Protein AF-A0A958Q899-F1 (afdb_monomer_lite)

Secondary structure (DSSP, 8-state):
--------SS-GGGHHHHHHHHHHHHHH-GGGHHHHHHHHHHHHHHHHHHHHHHS---PPP--S-EEEEEE-SS---HHHHHHHHHHHHHHHHTT-EEEEEE---S--STTEEEEEEEETTEEEEEEEESS-TT-------

Radius of gyration: 19.16 Å; chains: 1; bounding box: 54×34×45 Å

Sequence (141 aa):
MDSAEVICDPEFDAWDTLLAKNLDWRHSVSSLFDAQQSLRAVVTKCAYQYTRELFDSDLSMHDGPLLLTGHQPRVYHPGILVKNTLLERFAKRHKGLGINVIIDTDTGDGGHFYFPQYTNGQISLGQASFAAPGAETYGAQ

pLDDT: mean 79.77, std 15.7, range [32.06, 96.25]

Structure (mmCIF, N/CA/C/O backbone):
data_AF-A0A958Q899-F1
#
_entry.id   AF-A0A958Q899-F1
#
loop_
_atom_site.group_PDB
_atom_site.id
_atom_site.type_symbol
_atom_site.label_atom_id
_atom_site.label_alt_id
_atom_site.label_comp_id
_atom_site.label_asym_id
_atom_site.label_entity_id
_atom_site.label_seq_id
_atom_site.pdbx_PDB_ins_code
_atom_site.Cartn_x
_atom_site.Cartn_y
_atom_site.Cartn_z
_atom_site.occupancy
_atom_site.B_iso_or_equiv
_atom_site.auth_seq_id
_atom_site.auth_comp_id
_atom_site.auth_asym_id
_atom_site.auth_atom_id
_atom_site.pdbx_PDB_model_num
ATOM 1 N N . MET A 1 1 ? -23.192 -19.287 3.939 1.00 37.81 1 MET A N 1
ATOM 2 C CA . MET A 1 1 ? -22.857 -17.932 4.408 1.00 37.81 1 MET A CA 1
ATOM 3 C C . MET A 1 1 ? -22.651 -17.144 3.137 1.00 37.81 1 MET A C 1
ATOM 5 O O . MET A 1 1 ? -21.681 -17.425 2.444 1.00 37.81 1 MET A O 1
ATOM 9 N N . ASP A 1 2 ? -23.643 -16.347 2.742 1.00 42.31 2 ASP A N 1
ATOM 10 C CA . ASP A 1 2 ? -23.566 -15.559 1.510 1.00 42.31 2 ASP A CA 1
ATOM 11 C C . ASP A 1 2 ? -22.281 -14.731 1.533 1.00 42.31 2 ASP A C 1
ATOM 13 O O . ASP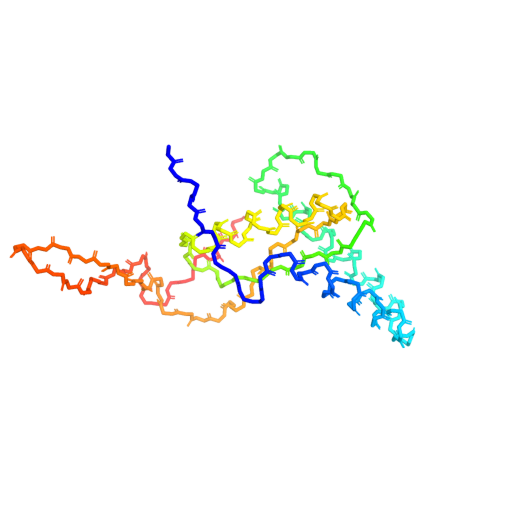 A 1 2 ? -21.918 -14.165 2.568 1.00 42.31 2 ASP A O 1
ATOM 17 N N . SER A 1 3 ? -21.535 -14.750 0.430 1.00 55.56 3 SER A N 1
ATOM 18 C CA . SER A 1 3 ? -20.304 -13.979 0.300 1.00 55.56 3 SER A CA 1
ATOM 19 C C . SER A 1 3 ? -20.644 -12.508 0.498 1.00 55.56 3 SER A C 1
ATOM 21 O O . SER A 1 3 ? -21.379 -11.948 -0.311 1.00 55.56 3 SER A O 1
ATOM 23 N N . ALA A 1 4 ? -20.145 -11.894 1.572 1.00 62.22 4 ALA A N 1
ATOM 24 C CA . ALA A 1 4 ? -20.299 -10.462 1.782 1.00 62.22 4 ALA A CA 1
ATOM 25 C C . ALA A 1 4 ? -19.777 -9.723 0.541 1.00 62.22 4 ALA A C 1
ATOM 27 O O . ALA A 1 4 ? -18.612 -9.877 0.166 1.00 62.22 4 ALA A O 1
ATOM 28 N N . GLU A 1 5 ? -20.654 -8.972 -0.119 1.00 76.94 5 GLU A N 1
ATOM 29 C CA . GLU A 1 5 ? -20.297 -8.184 -1.290 1.00 76.94 5 GLU A CA 1
ATOM 30 C C . GLU A 1 5 ? -19.452 -6.990 -0.837 1.00 76.94 5 GLU A C 1
ATOM 32 O O . GLU A 1 5 ? -19.856 -6.201 0.019 1.00 76.94 5 GLU A O 1
ATOM 37 N N . VAL A 1 6 ? -18.237 -6.889 -1.372 1.00 79.69 6 VAL A N 1
ATOM 38 C CA . VAL A 1 6 ? -17.337 -5.770 -1.094 1.00 79.69 6 VAL A CA 1
ATOM 39 C C . VAL A 1 6 ? -17.535 -4.726 -2.181 1.00 79.69 6 VAL A C 1
ATOM 41 O O . VAL A 1 6 ? -17.201 -4.966 -3.338 1.00 79.69 6 VAL A O 1
ATOM 44 N N . ILE A 1 7 ? -18.055 -3.564 -1.797 1.00 83.75 7 ILE A N 1
ATOM 45 C CA . ILE A 1 7 ? -18.304 -2.446 -2.710 1.00 83.75 7 ILE A CA 1
ATOM 46 C C . ILE A 1 7 ? -17.053 -1.564 -2.767 1.00 83.75 7 ILE A C 1
ATOM 48 O O . ILE A 1 7 ? -16.511 -1.171 -1.733 1.00 83.75 7 ILE A O 1
ATOM 52 N N . CYS A 1 8 ? -16.580 -1.263 -3.975 1.00 85.50 8 CYS A N 1
ATOM 53 C CA . CYS A 1 8 ? -15.449 -0.375 -4.243 1.00 85.50 8 CYS A CA 1
ATOM 54 C C . CYS A 1 8 ? -15.800 0.560 -5.396 1.00 85.50 8 CYS A C 1
ATOM 56 O O . CYS A 1 8 ? -16.448 0.130 -6.345 1.00 85.50 8 CYS A O 1
ATOM 58 N N . ASP A 1 9 ? -15.331 1.804 -5.324 1.00 87.19 9 ASP A N 1
ATOM 59 C CA . ASP A 1 9 ? -15.391 2.749 -6.436 1.00 87.19 9 ASP A CA 1
ATOM 60 C C . ASP A 1 9 ? -13.970 3.268 -6.740 1.00 87.19 9 ASP A C 1
ATOM 62 O O . ASP A 1 9 ? -13.339 3.860 -5.856 1.00 87.19 9 ASP A O 1
ATOM 66 N N . PRO A 1 10 ? -13.419 3.006 -7.938 1.00 90.94 10 PRO A N 1
ATOM 67 C CA . PRO A 1 10 ? -14.001 2.158 -8.978 1.00 90.94 10 PRO A CA 1
ATOM 68 C C . PRO A 1 10 ? -14.043 0.683 -8.553 1.00 90.94 10 PRO A C 1
ATOM 70 O O . PRO A 1 10 ? -13.337 0.269 -7.625 1.00 90.94 10 PRO A O 1
ATOM 73 N N . GLU A 1 11 ? -14.857 -0.110 -9.254 1.00 92.06 11 GLU A N 1
ATOM 74 C CA . GLU A 1 11 ? -14.969 -1.555 -9.032 1.00 92.06 11 GLU A CA 1
ATOM 75 C C . GLU A 1 11 ? -13.590 -2.232 -9.038 1.00 92.06 11 GLU A C 1
ATOM 77 O O . GLU A 1 11 ? -12.693 -1.850 -9.792 1.00 92.06 11 GLU A O 1
ATOM 82 N N . PHE A 1 12 ? -13.417 -3.262 -8.206 1.00 91.38 12 PHE A N 1
ATOM 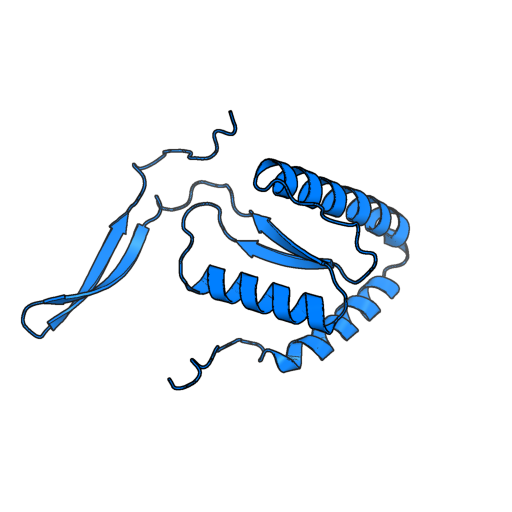83 C CA . PHE A 1 12 ? -12.111 -3.890 -7.972 1.00 91.38 12 PHE A CA 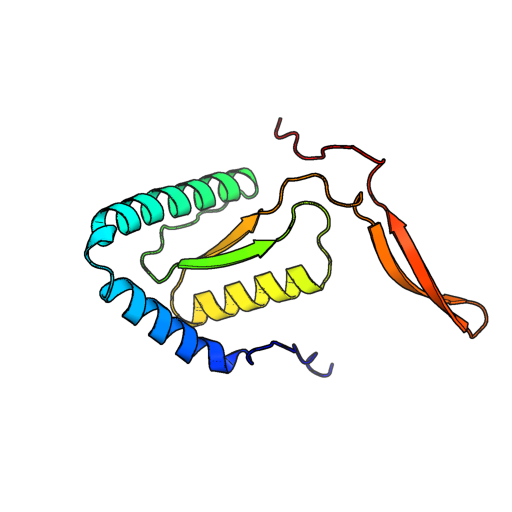1
ATOM 84 C C . PHE A 1 12 ? -11.435 -4.397 -9.257 1.00 91.38 12 PHE A C 1
ATOM 86 O O . PHE A 1 12 ? -10.221 -4.276 -9.406 1.00 91.38 12 PHE A O 1
ATOM 93 N N . ASP A 1 13 ? -12.201 -4.919 -10.217 1.00 90.81 13 ASP A N 1
ATOM 94 C 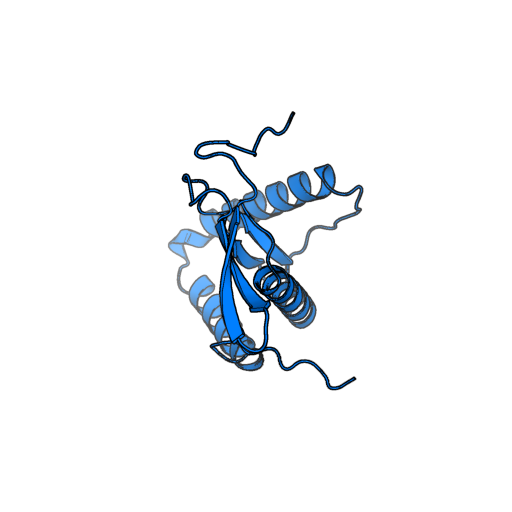CA . ASP A 1 13 ? -11.644 -5.401 -11.487 1.00 90.81 13 ASP A CA 1
ATOM 95 C C . ASP A 1 13 ? -11.214 -4.267 -12.433 1.00 90.81 13 ASP A C 1
ATOM 97 O O . ASP A 1 13 ? -10.336 -4.462 -13.275 1.00 90.81 13 ASP A O 1
ATOM 101 N N . ALA A 1 14 ? -11.738 -3.049 -12.259 1.00 94.06 14 ALA A N 1
ATOM 102 C CA . ALA A 1 14 ? -11.288 -1.886 -13.022 1.00 94.06 14 ALA A CA 1
ATOM 103 C C . ALA A 1 14 ? -9.870 -1.431 -12.622 1.00 94.06 14 ALA A C 1
ATOM 105 O O . ALA A 1 14 ? -9.213 -0.699 -13.370 1.00 94.06 14 ALA A O 1
ATOM 106 N N . TRP A 1 15 ? -9.361 -1.877 -11.468 1.00 95.25 15 TRP A N 1
ATOM 1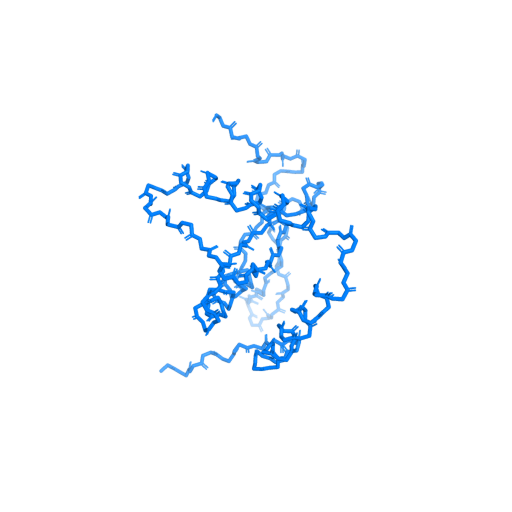07 C CA . TRP A 1 15 ? -8.050 -1.472 -10.957 1.00 95.25 15 TRP A CA 1
ATOM 108 C C . TRP A 1 15 ? -6.891 -1.962 -11.829 1.00 95.25 15 TRP A C 1
ATOM 110 O O . TRP A 1 15 ? -5.856 -1.301 -11.874 1.00 95.25 15 TRP A O 1
ATOM 120 N N . ASP A 1 16 ? -7.059 -3.053 -12.581 1.00 96.06 16 ASP A N 1
ATOM 121 C CA . ASP A 1 16 ? -6.050 -3.532 -13.537 1.00 96.06 16 ASP A CA 1
ATOM 122 C C . ASP A 1 16 ? -5.723 -2.460 -14.589 1.00 96.06 16 ASP A C 1
ATOM 124 O O . ASP A 1 16 ? -4.558 -2.211 -14.908 1.00 96.06 16 ASP A O 1
ATOM 128 N N . THR A 1 17 ? -6.755 -1.761 -15.071 1.00 96.25 17 THR A N 1
ATOM 129 C CA . THR A 1 17 ? -6.598 -0.665 -16.037 1.00 96.25 17 THR A CA 1
ATOM 130 C C . THR A 1 17 ? -5.888 0.529 -15.400 1.00 96.25 17 THR A C 1
ATOM 132 O O . THR A 1 17 ? -5.049 1.169 -16.036 1.00 96.25 17 THR A O 1
ATOM 135 N N . LEU A 1 18 ? -6.177 0.818 -14.127 1.00 95.19 18 LEU A N 1
ATOM 136 C CA . LEU A 1 18 ? -5.497 1.882 -13.382 1.00 95.19 18 LEU A CA 1
ATOM 137 C C . LEU A 1 18 ? -4.019 1.561 -13.155 1.00 95.19 18 LEU A C 1
ATOM 139 O O . LEU A 1 18 ? -3.176 2.444 -13.296 1.00 95.19 18 LEU A O 1
ATOM 143 N N . LEU A 1 19 ? -3.693 0.305 -12.842 1.00 95.12 19 LEU A N 1
ATOM 144 C CA . LEU A 1 19 ? -2.312 -0.130 -12.679 1.00 95.12 19 LEU A CA 1
ATOM 145 C C . LEU A 1 19 ? -1.535 0.013 -13.990 1.00 95.12 19 LEU A C 1
ATOM 147 O O . LEU A 1 19 ? -0.463 0.614 -13.981 1.00 95.12 19 LEU A O 1
ATOM 151 N N . ALA A 1 20 ? -2.086 -0.475 -15.105 1.00 94.44 20 ALA A N 1
ATOM 152 C CA . ALA A 1 20 ? -1.465 -0.328 -16.421 1.00 94.44 20 ALA A CA 1
ATOM 153 C C . ALA A 1 20 ? -1.199 1.151 -16.747 1.00 94.44 20 ALA A C 1
ATOM 155 O O . ALA A 1 20 ? -0.071 1.530 -17.058 1.00 94.44 20 ALA A O 1
ATOM 156 N N . LYS A 1 21 ? -2.200 2.013 -16.536 1.00 94.75 21 LYS A N 1
ATOM 157 C CA . LYS A 1 21 ? -2.071 3.461 -16.735 1.00 94.75 21 LYS A CA 1
ATOM 158 C C . LYS A 1 21 ? -0.991 4.093 -15.847 1.00 94.75 21 LYS A C 1
ATOM 160 O O . LYS A 1 21 ? -0.250 4.958 -16.309 1.00 94.75 21 LYS A O 1
ATOM 165 N N . ASN A 1 22 ? -0.885 3.679 -14.583 1.00 92.06 22 ASN A N 1
ATOM 166 C CA . ASN A 1 22 ? 0.134 4.188 -13.660 1.00 92.06 22 ASN A CA 1
ATOM 167 C C . ASN A 1 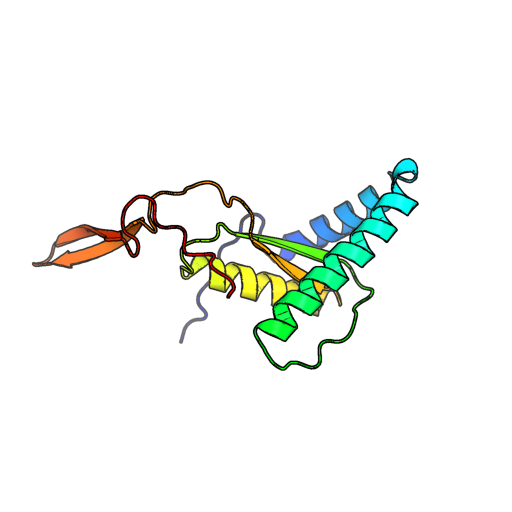22 ? 1.549 3.753 -14.064 1.00 92.06 22 ASN A C 1
ATOM 169 O O . ASN A 1 22 ? 2.491 4.538 -13.936 1.00 92.06 22 ASN A O 1
ATOM 173 N N . LEU A 1 23 ? 1.704 2.523 -14.561 1.00 90.00 23 LEU A N 1
ATOM 174 C CA . LEU A 1 23 ? 2.977 2.029 -15.086 1.00 90.00 23 LEU A CA 1
ATOM 175 C C . LEU A 1 23 ? 3.390 2.803 -16.343 1.00 90.00 23 LEU A C 1
ATOM 177 O O . LEU A 1 23 ? 4.521 3.286 -16.407 1.00 90.00 23 LEU A O 1
ATOM 181 N N . ASP A 1 24 ? 2.467 3.019 -17.281 1.00 90.81 24 ASP A N 1
ATOM 182 C CA . ASP A 1 24 ? 2.719 3.825 -18.481 1.00 90.81 24 ASP A CA 1
ATOM 183 C C . ASP A 1 24 ? 3.116 5.262 -18.119 1.00 90.81 24 ASP A C 1
ATOM 185 O O . ASP A 1 24 ? 4.105 5.801 -18.625 1.00 90.81 24 ASP A O 1
ATOM 189 N N . TRP A 1 25 ? 2.393 5.876 -17.177 1.00 88.12 25 TRP A N 1
ATOM 190 C CA . TRP A 1 25 ? 2.707 7.221 -16.706 1.00 88.12 25 TRP A CA 1
ATOM 191 C C . TRP A 1 25 ? 4.101 7.299 -16.078 1.00 88.12 25 TRP A C 1
ATOM 193 O O . TRP A 1 25 ? 4.856 8.223 -16.383 1.00 88.12 25 TRP A O 1
ATOM 203 N N . ARG A 1 26 ? 4.495 6.307 -15.271 1.00 82.62 26 ARG A N 1
ATOM 204 C CA . ARG A 1 26 ? 5.843 6.234 -14.688 1.00 82.62 26 ARG A CA 1
ATOM 205 C C . ARG A 1 26 ? 6.924 6.249 -15.770 1.00 82.62 26 ARG A C 1
ATOM 207 O O . ARG A 1 26 ? 7.916 6.957 -15.615 1.00 82.62 26 ARG A O 1
ATOM 214 N N . HIS A 1 27 ? 6.733 5.512 -16.863 1.00 79.12 27 HIS A N 1
ATOM 215 C CA . HIS A 1 27 ? 7.675 5.509 -17.985 1.00 79.12 27 HIS A CA 1
ATOM 216 C C . HIS A 1 27 ? 7.718 6.846 -18.741 1.00 79.12 27 HIS A C 1
ATOM 218 O O . HIS A 1 27 ? 8.760 7.197 -19.293 1.00 79.12 27 HIS A O 1
ATOM 224 N N . SER A 1 28 ? 6.624 7.614 -18.730 1.00 81.62 28 SER A N 1
ATOM 225 C CA . SER A 1 28 ? 6.543 8.919 -19.401 1.00 81.62 28 SER A CA 1
ATOM 226 C C . SER A 1 28 ? 7.301 10.049 -18.687 1.00 81.62 28 SER A C 1
ATOM 228 O O . SER A 1 28 ? 7.648 11.044 -19.322 1.00 81.62 28 SER A O 1
ATOM 230 N N . VAL A 1 29 ? 7.611 9.902 -17.392 1.00 80.69 29 VAL A N 1
ATOM 231 C CA . VAL A 1 29 ? 8.311 10.920 -16.584 1.00 80.69 29 VAL A CA 1
ATOM 232 C C . VAL A 1 29 ? 9.773 10.517 -16.355 1.00 80.69 29 VAL A C 1
ATOM 234 O O . VAL A 1 29 ? 10.216 10.262 -15.235 1.00 80.69 29 VAL A O 1
ATOM 237 N N . SER A 1 30 ? 10.545 10.451 -17.442 1.00 72.44 30 SER A N 1
ATOM 238 C CA . SER A 1 30 ? 11.951 10.015 -17.426 1.00 72.44 30 SER A CA 1
ATOM 239 C C . SER A 1 30 ? 12.868 10.900 -16.573 1.00 72.44 30 SER A C 1
ATOM 241 O O . SER A 1 30 ? 13.832 10.404 -15.993 1.00 72.44 30 SER A O 1
ATOM 243 N N . SER A 1 31 ? 12.543 12.188 -16.428 1.00 79.19 31 SER A N 1
ATOM 244 C CA . SER A 1 31 ? 13.314 13.158 -15.635 1.00 79.19 31 SER A CA 1
ATOM 245 C C . SER A 1 31 ? 13.360 12.856 -14.134 1.00 79.19 31 SER A C 1
ATOM 247 O O . SER A 1 31 ? 14.187 13.426 -13.428 1.00 79.19 31 SER A O 1
ATOM 249 N N . LEU A 1 32 ? 12.493 11.968 -13.638 1.00 78.56 32 LEU A N 1
ATOM 250 C CA . LEU A 1 32 ? 12.435 11.575 -12.230 1.00 78.56 32 LEU A CA 1
ATOM 251 C C . LEU A 1 32 ? 12.885 10.132 -11.993 1.00 78.56 32 LEU A C 1
ATOM 253 O O . LEU A 1 32 ? 12.759 9.653 -10.870 1.00 78.56 32 LEU A O 1
ATOM 257 N N . PHE A 1 33 ? 13.399 9.430 -13.005 1.00 80.81 33 PHE A N 1
ATOM 258 C CA . PHE A 1 33 ? 13.694 7.999 -12.902 1.00 80.81 33 PHE A CA 1
ATOM 259 C C . PHE A 1 33 ? 14.626 7.665 -11.726 1.00 80.81 33 PHE A C 1
ATOM 261 O O . PHE A 1 33 ? 14.287 6.826 -10.890 1.00 80.81 33 PHE A O 1
ATOM 268 N N . ASP A 1 34 ? 15.748 8.375 -11.593 1.00 80.31 34 ASP A N 1
ATOM 269 C CA . ASP A 1 34 ? 16.712 8.136 -10.509 1.00 80.31 34 ASP A CA 1
ATOM 270 C C . ASP A 1 34 ? 16.115 8.436 -9.127 1.00 80.31 34 ASP A C 1
ATOM 272 O O . ASP A 1 34 ? 16.318 7.682 -8.168 1.00 80.31 34 ASP A O 1
ATOM 276 N N . ALA A 1 35 ? 15.308 9.498 -9.030 1.00 84.25 35 ALA A N 1
ATOM 277 C CA . ALA A 1 35 ? 14.591 9.845 -7.808 1.00 84.25 35 ALA A CA 1
ATOM 278 C C . ALA A 1 35 ? 13.538 8.782 -7.451 1.00 84.25 35 ALA A C 1
ATOM 280 O O . ALA A 1 35 ? 13.434 8.385 -6.293 1.00 84.25 35 ALA A O 1
ATOM 281 N N . GLN A 1 36 ? 12.800 8.265 -8.436 1.00 83.06 36 GLN A N 1
ATOM 282 C CA . GLN A 1 36 ? 11.805 7.208 -8.248 1.00 83.06 36 GLN A CA 1
ATOM 283 C C . GLN A 1 36 ? 12.446 5.900 -7.781 1.00 83.06 36 GLN A C 1
ATOM 285 O O . GLN A 1 36 ? 11.904 5.242 -6.894 1.00 83.06 36 GLN A O 1
ATOM 290 N N . GLN A 1 37 ? 13.590 5.517 -8.353 1.00 83.31 37 GLN A N 1
ATOM 291 C CA . GLN A 1 37 ? 14.304 4.306 -7.943 1.00 83.31 37 GLN A CA 1
ATOM 292 C C . GLN A 1 37 ? 14.892 4.444 -6.541 1.00 83.31 37 GLN A C 1
ATOM 294 O O . GLN A 1 37 ? 14.742 3.535 -5.721 1.00 83.31 37 GLN A O 1
ATOM 299 N N . SER A 1 38 ? 15.471 5.604 -6.231 1.00 85.75 38 SER A N 1
ATOM 300 C CA . SER A 1 38 ? 15.984 5.897 -4.890 1.00 85.75 38 SER A CA 1
ATOM 301 C C . SER A 1 38 ? 14.859 5.885 -3.851 1.00 85.75 38 SER A C 1
ATOM 303 O O . SER A 1 38 ? 14.970 5.219 -2.821 1.00 85.75 38 SER A O 1
ATOM 305 N N . LEU A 1 39 ? 13.732 6.542 -4.144 1.00 87.31 39 LEU A N 1
ATOM 306 C CA . LEU A 1 39 ? 12.571 6.579 -3.257 1.00 87.31 39 LEU A CA 1
ATOM 307 C C . LEU A 1 39 ? 11.963 5.189 -3.063 1.00 87.31 39 LEU A C 1
ATOM 309 O O . LEU A 1 39 ? 11.628 4.820 -1.941 1.00 87.31 39 LEU A O 1
ATOM 313 N N . ARG A 1 40 ? 11.868 4.388 -4.131 1.00 89.12 40 ARG A N 1
ATOM 314 C CA . ARG A 1 40 ? 11.391 3.003 -4.052 1.00 89.12 40 ARG A CA 1
ATOM 315 C C . ARG A 1 40 ? 12.228 2.189 -3.067 1.00 89.12 40 ARG A C 1
ATOM 317 O O . ARG A 1 40 ? 11.654 1.488 -2.233 1.00 89.12 40 ARG A O 1
ATOM 324 N N . ALA A 1 41 ? 13.555 2.283 -3.153 1.00 88.25 41 ALA A N 1
ATOM 325 C CA . ALA A 1 41 ? 14.455 1.569 -2.252 1.00 88.25 41 ALA A CA 1
ATOM 326 C C . ALA A 1 41 ? 14.251 1.998 -0.791 1.00 88.25 41 ALA A C 1
ATOM 328 O O . ALA A 1 41 ? 14.137 1.142 0.087 1.00 88.25 41 ALA A O 1
ATOM 329 N N . VAL A 1 42 ? 14.135 3.307 -0.541 1.00 90.38 42 VAL A N 1
ATOM 330 C CA . VAL A 1 42 ? 13.899 3.861 0.802 1.00 90.38 42 VAL A CA 1
ATOM 331 C C . VAL A 1 42 ? 12.558 3.396 1.370 1.00 90.38 42 VAL A C 1
ATOM 333 O O . VAL A 1 42 ? 12.536 2.797 2.441 1.00 90.38 42 VAL A O 1
ATOM 336 N N . VAL A 1 43 ? 11.455 3.599 0.644 1.00 90.62 43 VAL A N 1
ATOM 337 C CA . VAL A 1 43 ? 10.098 3.240 1.098 1.00 90.62 43 VAL A CA 1
ATOM 338 C C . VAL A 1 43 ? 9.997 1.751 1.406 1.00 90.62 43 VAL A C 1
ATOM 340 O O . VAL A 1 43 ? 9.488 1.366 2.455 1.00 90.62 43 VAL A O 1
ATOM 343 N N . THR A 1 44 ? 10.527 0.911 0.517 1.00 90.69 44 THR A N 1
ATOM 344 C CA . THR A 1 44 ? 10.487 -0.544 0.685 1.00 90.69 44 THR A CA 1
ATOM 345 C C . THR A 1 44 ? 11.290 -0.974 1.913 1.00 90.69 44 THR A C 1
ATOM 347 O O . THR A 1 44 ? 10.803 -1.752 2.730 1.00 90.69 44 THR A O 1
ATOM 350 N N . LYS A 1 45 ? 12.498 -0.423 2.092 1.00 89.50 45 LYS A N 1
ATOM 351 C CA . LYS A 1 45 ? 13.333 -0.697 3.265 1.00 89.50 45 LYS A CA 1
ATOM 352 C C . LYS A 1 45 ? 12.636 -0.283 4.564 1.00 89.50 45 LYS A C 1
ATOM 354 O O . LYS A 1 45 ? 12.587 -1.088 5.490 1.00 89.50 45 LYS A O 1
ATOM 359 N N . CYS A 1 46 ? 12.078 0.927 4.622 1.00 90.50 46 CYS A N 1
ATOM 360 C CA . CYS A 1 46 ? 11.363 1.424 5.798 1.00 90.50 46 CYS A CA 1
ATOM 361 C C . CYS A 1 46 ? 10.144 0.556 6.136 1.00 90.50 46 CYS A C 1
ATOM 363 O O . CYS A 1 46 ? 9.963 0.191 7.294 1.00 90.50 46 CYS A O 1
ATOM 365 N N . ALA A 1 47 ? 9.350 0.170 5.131 1.00 90.56 47 ALA A N 1
ATOM 366 C CA . ALA A 1 47 ? 8.190 -0.697 5.327 1.00 90.56 47 ALA A CA 1
ATOM 367 C C . ALA A 1 47 ? 8.589 -2.067 5.902 1.00 90.56 47 ALA A C 1
ATOM 369 O O . ALA A 1 47 ? 7.954 -2.548 6.844 1.00 90.56 47 ALA A O 1
ATOM 370 N N . TYR A 1 48 ? 9.664 -2.675 5.387 1.00 89.31 48 TYR A N 1
ATOM 371 C CA . TYR A 1 48 ? 10.168 -3.942 5.919 1.00 89.31 48 TYR A CA 1
ATOM 372 C C . TYR A 1 48 ? 10.690 -3.811 7.343 1.00 89.31 48 TYR A C 1
ATOM 374 O O . TYR A 1 48 ? 10.355 -4.645 8.175 1.00 89.31 48 TYR A O 1
ATOM 382 N N . GLN A 1 49 ? 11.484 -2.780 7.634 1.00 88.25 49 GLN A N 1
ATOM 383 C CA . GLN A 1 49 ? 12.012 -2.557 8.981 1.00 88.25 49 GLN A CA 1
ATOM 384 C C . GLN A 1 49 ? 10.879 -2.416 10.001 1.00 88.25 49 GLN A C 1
ATOM 386 O O . GLN A 1 49 ? 10.826 -3.194 10.948 1.00 88.25 49 GLN A O 1
ATOM 391 N N . TYR A 1 50 ? 9.916 -1.530 9.734 1.00 87.69 50 TYR A N 1
ATOM 392 C CA . TYR A 1 50 ? 8.759 -1.326 10.605 1.00 87.69 50 TYR A CA 1
ATOM 393 C C . TYR A 1 50 ? 7.937 -2.608 10.810 1.00 87.69 50 TYR A C 1
ATOM 395 O O . TYR A 1 50 ? 7.568 -2.958 11.927 1.00 87.69 50 TYR A O 1
ATOM 403 N N . THR A 1 51 ? 7.669 -3.357 9.735 1.00 88.31 51 THR A N 1
ATOM 404 C CA . THR A 1 51 ? 6.859 -4.582 9.838 1.00 88.31 51 THR A CA 1
ATOM 405 C C . THR A 1 51 ? 7.585 -5.682 10.613 1.00 88.31 51 THR A C 1
ATOM 407 O O . THR A 1 51 ? 6.941 -6.410 11.365 1.00 88.31 51 THR A O 1
ATOM 410 N N . ARG A 1 52 ? 8.915 -5.788 10.477 1.00 86.44 52 ARG A N 1
ATOM 411 C CA . ARG A 1 52 ? 9.729 -6.756 11.231 1.00 86.44 52 ARG A CA 1
ATOM 412 C C . ARG A 1 52 ? 9.806 -6.435 12.721 1.00 86.44 52 ARG A C 1
ATOM 414 O O . ARG A 1 52 ? 9.895 -7.354 13.524 1.00 86.44 52 ARG A O 1
ATOM 421 N N . GLU A 1 53 ? 9.757 -5.157 13.088 1.00 86.62 53 GLU A N 1
ATOM 422 C CA . GLU A 1 53 ? 9.668 -4.739 14.494 1.00 86.62 53 GLU A CA 1
ATOM 423 C C . GLU A 1 53 ? 8.331 -5.152 15.129 1.00 86.62 53 GLU A C 1
ATOM 425 O O . GLU A 1 53 ? 8.292 -5.498 16.308 1.00 86.62 53 GLU A O 1
ATOM 430 N N . LEU A 1 54 ? 7.243 -5.160 14.351 1.00 85.06 54 LEU A N 1
ATOM 431 C CA . LEU A 1 54 ? 5.916 -5.577 14.821 1.00 85.06 54 LEU A CA 1
ATOM 432 C C . LEU A 1 54 ? 5.715 -7.096 14.816 1.00 85.06 54 LEU A C 1
ATOM 434 O O . LEU A 1 54 ? 5.033 -7.637 15.686 1.00 85.06 54 LEU A O 1
ATOM 438 N N . PHE A 1 55 ? 6.270 -7.780 13.818 1.00 82.81 55 PHE A N 1
ATOM 439 C CA . PHE A 1 55 ? 6.103 -9.212 13.609 1.00 82.81 55 PHE A CA 1
ATOM 440 C C . PHE A 1 55 ? 7.447 -9.834 13.250 1.00 82.81 55 PHE A C 1
ATOM 442 O O . PHE A 1 55 ? 8.042 -9.460 12.237 1.00 82.81 55 PHE A O 1
ATOM 449 N N . ASP A 1 56 ? 7.880 -10.837 14.017 1.00 77.25 56 ASP A N 1
ATOM 450 C CA . ASP A 1 56 ? 9.067 -11.639 13.701 1.00 77.25 56 ASP A CA 1
ATOM 451 C C . ASP A 1 56 ? 8.813 -12.471 12.432 1.00 77.25 56 ASP A C 1
ATOM 453 O O . ASP A 1 56 ? 8.339 -13.606 12.467 1.00 77.25 56 ASP A O 1
ATOM 457 N N . SER A 1 57 ? 9.009 -11.828 11.283 1.00 73.19 57 SER A N 1
ATOM 458 C CA . SER A 1 57 ? 8.618 -12.318 9.969 1.00 73.19 57 SER A CA 1
ATOM 459 C C . SER A 1 57 ? 9.788 -12.248 8.996 1.00 73.19 57 SER A C 1
ATOM 461 O O . SER A 1 57 ? 10.554 -11.276 8.949 1.00 73.19 57 SER A O 1
ATOM 463 N N . ASP A 1 58 ? 9.918 -13.312 8.205 1.00 69.06 58 ASP A N 1
ATOM 464 C CA . ASP A 1 58 ? 10.914 -13.414 7.145 1.00 69.06 58 ASP A CA 1
ATOM 465 C C . ASP A 1 58 ? 10.334 -12.830 5.854 1.00 69.06 58 ASP A C 1
ATOM 467 O O . ASP A 1 58 ? 9.759 -13.517 5.008 1.00 69.06 58 ASP A O 1
ATOM 471 N N . LEU A 1 59 ? 10.378 -11.503 5.771 1.00 72.31 59 LEU A N 1
ATOM 472 C CA . LEU A 1 59 ? 9.885 -10.759 4.624 1.00 72.31 59 LEU A CA 1
ATOM 473 C C . LEU A 1 59 ? 10.998 -10.581 3.584 1.00 72.31 59 LEU A C 1
ATOM 475 O O . LEU A 1 59 ? 12.042 -9.990 3.865 1.00 72.31 59 LEU A O 1
ATOM 479 N N . SER A 1 60 ? 10.760 -11.057 2.361 1.00 72.81 60 SER A N 1
ATOM 480 C CA . SER A 1 60 ? 11.694 -10.934 1.238 1.00 72.81 60 SER A CA 1
ATOM 481 C C . SER A 1 60 ? 11.408 -9.698 0.388 1.00 72.81 60 SER A C 1
ATOM 483 O O . SER A 1 60 ? 10.256 -9.449 0.039 1.00 72.81 60 SER A O 1
ATOM 485 N N . MET A 1 61 ? 12.456 -8.987 -0.037 1.00 71.44 61 MET A N 1
ATOM 486 C CA . MET A 1 61 ? 12.349 -7.858 -0.972 1.00 71.44 61 MET A CA 1
ATOM 487 C C . MET A 1 61 ? 11.577 -8.237 -2.248 1.00 71.44 61 MET A C 1
ATOM 489 O O . MET A 1 61 ? 11.747 -9.332 -2.779 1.00 71.44 61 MET A O 1
ATOM 493 N N . HIS A 1 62 ? 10.742 -7.317 -2.744 1.00 80.25 62 HIS A N 1
ATOM 494 C CA . HIS A 1 62 ? 9.875 -7.547 -3.902 1.00 80.25 62 HIS A CA 1
ATOM 495 C C . HIS A 1 62 ? 10.151 -6.507 -4.999 1.00 80.25 62 HIS A C 1
ATOM 497 O O . HIS A 1 62 ? 10.125 -5.300 -4.741 1.00 80.25 62 HIS A O 1
ATOM 503 N N . ASP A 1 63 ? 10.355 -6.962 -6.238 1.00 82.81 63 ASP A N 1
ATOM 504 C CA . ASP A 1 63 ? 10.704 -6.087 -7.375 1.00 82.81 63 ASP A CA 1
ATOM 505 C C . ASP A 1 63 ? 9.497 -5.634 -8.212 1.00 82.81 63 ASP A C 1
ATOM 507 O O . ASP A 1 63 ? 9.602 -4.732 -9.040 1.00 82.81 63 ASP A O 1
ATOM 511 N N . GLY A 1 64 ? 8.323 -6.217 -7.965 1.00 89.31 64 GLY A N 1
ATOM 512 C CA . GLY A 1 64 ? 7.072 -5.856 -8.641 1.00 89.31 64 GLY A CA 1
ATOM 513 C C . GLY A 1 64 ? 6.509 -4.473 -8.279 1.00 89.31 64 GLY A C 1
ATOM 514 O O . GLY A 1 64 ? 7.112 -3.726 -7.505 1.00 89.31 64 GLY A O 1
ATOM 515 N N . PRO A 1 65 ? 5.346 -4.077 -8.818 1.00 91.88 65 PRO A N 1
ATOM 516 C CA . PRO A 1 65 ? 4.778 -2.751 -8.566 1.00 91.88 65 PRO A CA 1
ATOM 517 C C . PRO A 1 65 ? 4.567 -2.495 -7.066 1.00 91.88 65 PRO A C 1
ATOM 519 O O . PRO A 1 65 ? 4.144 -3.392 -6.337 1.00 91.88 65 PRO A O 1
ATOM 522 N N . LEU A 1 66 ? 4.862 -1.272 -6.607 1.00 92.94 66 LEU A N 1
ATOM 523 C CA . LEU A 1 66 ? 4.446 -0.839 -5.271 1.00 92.94 66 LEU A CA 1
ATOM 524 C C . LEU A 1 66 ? 2.984 -0.411 -5.342 1.00 92.94 66 LEU A C 1
ATOM 526 O O . LEU A 1 66 ? 2.629 0.452 -6.145 1.00 92.94 66 LEU A O 1
ATOM 530 N N . LEU A 1 67 ? 2.156 -1.009 -4.500 1.00 94.25 67 LEU A N 1
ATOM 531 C CA . LEU A 1 67 ? 0.737 -0.720 -4.391 1.00 94.25 67 LEU A CA 1
ATOM 532 C C . LEU A 1 67 ? 0.520 -0.095 -3.021 1.00 94.25 67 LEU A C 1
ATOM 534 O O . LEU A 1 67 ? 0.736 -0.740 -1.998 1.00 94.25 67 LEU A O 1
ATOM 538 N N . LEU A 1 68 ? 0.163 1.184 -3.005 1.00 92.00 68 LEU A N 1
ATOM 539 C CA . LEU A 1 68 ? 0.084 1.958 -1.775 1.00 92.00 68 LEU A CA 1
ATOM 540 C C . LEU A 1 68 ? -1.376 2.185 -1.399 1.00 92.00 68 LEU A C 1
ATOM 542 O O . LEU A 1 68 ? -2.187 2.589 -2.231 1.00 92.00 68 LEU A O 1
ATOM 546 N N . THR A 1 69 ? -1.687 1.977 -0.128 1.00 90.25 69 THR A N 1
ATOM 547 C CA . THR A 1 69 ? -2.898 2.499 0.501 1.00 90.25 69 THR A CA 1
ATOM 548 C C . THR A 1 69 ? -2.512 3.433 1.640 1.00 90.25 69 THR A C 1
ATOM 550 O O . THR A 1 69 ? -1.404 3.344 2.158 1.00 90.25 69 THR A O 1
ATOM 553 N N . GLY A 1 70 ? -3.418 4.329 2.023 1.00 83.12 70 GLY A N 1
ATOM 554 C CA . GLY A 1 70 ? -3.254 5.205 3.181 1.00 83.12 70 GLY A CA 1
ATOM 555 C C . GLY A 1 70 ? -4.319 4.961 4.245 1.00 83.12 70 GLY A C 1
ATOM 556 O O . GLY A 1 70 ? -5.450 4.599 3.899 1.00 83.12 70 GLY A O 1
ATOM 557 N N . HIS A 1 71 ? -3.996 5.205 5.512 1.00 75.00 71 HIS A N 1
ATOM 558 C CA . HIS A 1 71 ? -4.989 5.337 6.582 1.00 75.00 71 HIS A CA 1
ATOM 559 C C . HIS A 1 71 ? -4.526 6.308 7.673 1.00 75.00 71 HIS A C 1
ATOM 561 O O . HIS A 1 71 ? -3.327 6.435 7.910 1.00 75.00 71 HIS A O 1
ATOM 567 N N . GLN A 1 72 ? -5.489 6.947 8.341 1.00 67.88 72 GLN A N 1
ATOM 568 C CA . GLN A 1 72 ? -5.240 7.793 9.508 1.00 67.88 72 GLN A CA 1
ATOM 569 C C . GLN A 1 72 ? -4.911 6.949 10.759 1.00 67.88 72 GLN A C 1
ATOM 571 O O . GLN A 1 72 ? -5.426 5.848 10.923 1.00 67.88 72 GLN A O 1
ATOM 576 N N . PRO A 1 73 ? -4.110 7.424 11.716 1.00 60.78 73 PRO A N 1
ATOM 577 C CA . PRO A 1 73 ? -3.433 6.541 12.670 1.00 60.78 73 PRO A CA 1
ATOM 578 C C . PRO A 1 73 ? -4.308 5.930 13.786 1.00 60.78 73 PRO A C 1
ATOM 580 O O . PRO A 1 73 ? -3.821 5.125 14.574 1.00 60.78 73 PRO A O 1
ATOM 583 N N . ARG A 1 74 ? -5.575 6.341 13.942 1.00 63.09 74 ARG A N 1
ATOM 584 C CA . ARG A 1 74 ? -6.221 6.297 15.272 1.00 63.09 74 ARG A CA 1
ATOM 585 C C . ARG A 1 74 ? -7.181 5.135 15.549 1.00 63.09 74 ARG A C 1
ATOM 587 O O . ARG A 1 74 ? -7.199 4.652 16.675 1.00 63.09 74 ARG A O 1
ATOM 594 N N . VAL A 1 75 ? -7.971 4.659 14.582 1.00 62.19 75 VAL A N 1
ATOM 595 C CA . VAL A 1 75 ? -8.921 3.544 14.809 1.00 62.19 75 VAL A CA 1
ATOM 596 C C . VAL A 1 75 ? -8.933 2.590 13.619 1.00 62.19 75 VAL A C 1
ATOM 598 O O . VAL A 1 75 ? -9.173 3.013 12.488 1.00 62.19 75 VAL A O 1
ATOM 601 N N . TYR A 1 76 ? -8.731 1.294 13.883 1.00 67.31 76 TYR A N 1
ATOM 602 C CA . TYR A 1 76 ? -8.964 0.212 12.922 1.00 67.31 76 TYR A CA 1
ATOM 603 C C . TYR A 1 76 ? -10.444 -0.200 12.941 1.00 67.31 76 TYR A C 1
ATOM 605 O O . TYR A 1 76 ? -10.867 -1.041 13.726 1.00 67.31 76 TYR A O 1
ATOM 613 N N . HIS A 1 77 ? -11.250 0.416 12.079 1.00 74.25 77 HIS A N 1
ATOM 614 C CA . HIS A 1 77 ? -12.622 0.005 11.776 1.00 74.25 77 HIS A CA 1
ATOM 615 C C . HIS A 1 77 ? -12.678 -1.015 10.610 1.00 74.25 77 HIS A C 1
ATOM 617 O O . HIS A 1 77 ? -11.712 -1.140 9.848 1.00 74.25 77 HIS A O 1
ATOM 623 N N . PRO A 1 78 ? -13.812 -1.723 10.403 1.00 79.62 78 PRO A N 1
ATOM 624 C CA . PRO A 1 78 ? -13.928 -2.780 9.387 1.00 79.62 78 PRO A CA 1
ATOM 625 C C . PRO A 1 78 ? -13.564 -2.354 7.957 1.00 79.62 78 PRO A C 1
ATOM 627 O O . PRO A 1 78 ? -13.039 -3.152 7.186 1.00 79.62 78 PRO A O 1
ATOM 630 N N . GLY A 1 79 ? -13.774 -1.082 7.609 1.00 80.62 79 GLY A N 1
ATOM 631 C CA . GLY A 1 79 ? -13.398 -0.539 6.300 1.00 80.62 79 GLY A CA 1
ATOM 632 C C . GLY A 1 79 ? -11.892 -0.606 6.020 1.00 80.62 79 GLY A C 1
ATOM 633 O O . GLY A 1 79 ? -11.493 -0.869 4.889 1.00 80.62 79 GLY A O 1
ATOM 634 N N . ILE A 1 80 ? -11.040 -0.456 7.038 1.00 81.19 80 ILE A N 1
ATOM 635 C CA . ILE A 1 80 ? -9.579 -0.571 6.878 1.00 81.19 80 ILE A CA 1
ATOM 636 C C . ILE A 1 80 ? -9.167 -2.026 6.700 1.00 81.19 80 ILE A C 1
ATOM 638 O O . ILE A 1 80 ? -8.285 -2.320 5.896 1.00 81.19 80 ILE A O 1
ATOM 642 N N . LEU A 1 81 ? -9.828 -2.948 7.408 1.00 84.44 81 LEU A N 1
ATOM 643 C CA . LEU A 1 81 ? -9.597 -4.378 7.218 1.00 84.44 81 LEU A CA 1
ATOM 644 C C . LEU A 1 81 ? -9.909 -4.786 5.774 1.00 84.44 81 LEU A C 1
ATOM 646 O O . LEU A 1 81 ? -9.107 -5.476 5.144 1.00 84.44 81 LEU A O 1
ATOM 650 N N . VAL A 1 82 ? -11.038 -4.315 5.237 1.00 88.56 82 VAL A N 1
ATOM 651 C CA . VAL A 1 82 ? -11.398 -4.504 3.826 1.00 88.56 82 VAL A CA 1
ATOM 652 C C . VAL A 1 82 ? -10.320 -3.906 2.921 1.00 88.56 82 VAL A C 1
ATOM 654 O O . VAL A 1 82 ? -9.831 -4.597 2.032 1.00 88.56 82 VAL A O 1
ATOM 657 N N . LYS A 1 83 ? -9.869 -2.676 3.187 1.00 88.94 83 LYS A N 1
ATOM 658 C CA . LYS A 1 83 ? -8.825 -1.996 2.405 1.00 88.94 83 LYS A CA 1
ATOM 659 C C . LYS A 1 83 ? -7.519 -2.792 2.334 1.00 88.94 83 LYS A C 1
ATOM 661 O O . LYS A 1 83 ? -7.000 -3.015 1.244 1.00 88.94 83 LYS A O 1
ATOM 666 N N . ASN A 1 84 ? -7.020 -3.269 3.473 1.00 90.75 84 ASN A N 1
ATOM 667 C CA . ASN A 1 84 ? -5.784 -4.053 3.538 1.00 90.75 84 ASN A CA 1
ATOM 668 C C . ASN A 1 84 ? -5.949 -5.433 2.889 1.00 90.75 84 ASN A C 1
ATOM 670 O O . ASN A 1 84 ? -5.039 -5.910 2.217 1.00 90.75 84 ASN A O 1
ATOM 674 N N . THR A 1 85 ? -7.127 -6.045 3.025 1.00 92.06 85 THR A N 1
ATOM 675 C CA . THR A 1 85 ? -7.439 -7.334 2.392 1.00 92.06 85 THR A CA 1
ATOM 676 C C . THR A 1 85 ? -7.490 -7.211 0.868 1.00 92.06 85 THR A C 1
ATOM 678 O O . THR A 1 85 ? -6.936 -8.048 0.155 1.00 92.06 85 THR A O 1
ATOM 681 N N . LEU A 1 86 ? -8.124 -6.156 0.352 1.00 94.00 86 LEU A N 1
ATOM 682 C CA . LEU A 1 86 ? -8.166 -5.870 -1.081 1.00 94.00 86 LEU A CA 1
ATOM 683 C C . LEU A 1 86 ? -6.786 -5.514 -1.629 1.00 94.00 86 LEU A C 1
ATOM 685 O O . LEU A 1 86 ? -6.427 -5.997 -2.701 1.00 94.00 86 LEU A O 1
ATOM 689 N N . LEU A 1 87 ? -6.001 -4.728 -0.887 1.00 94.75 87 LEU A N 1
ATOM 690 C CA . LEU A 1 87 ? -4.625 -4.413 -1.254 1.00 94.75 87 LEU A CA 1
ATOM 691 C C . LEU A 1 87 ? -3.779 -5.682 -1.381 1.00 94.75 87 LEU A C 1
ATOM 693 O O . LEU A 1 87 ? -3.120 -5.870 -2.398 1.00 94.75 87 LEU A O 1
ATOM 697 N N . GLU A 1 88 ? -3.837 -6.571 -0.390 1.00 93.75 88 GLU A N 1
ATOM 698 C CA . GLU A 1 88 ? -3.117 -7.847 -0.408 1.00 93.75 88 GLU A CA 1
ATOM 699 C C . GLU A 1 88 ? -3.560 -8.730 -1.584 1.00 93.75 88 GLU A C 1
ATOM 701 O O . GLU A 1 88 ? -2.736 -9.297 -2.308 1.00 93.75 88 GLU A O 1
ATOM 706 N N . ARG A 1 89 ? -4.873 -8.813 -1.832 1.00 94.81 89 ARG A N 1
ATOM 707 C CA . ARG A 1 89 ? -5.424 -9.559 -2.971 1.00 94.81 89 ARG A CA 1
ATOM 708 C C . ARG A 1 89 ? -4.923 -8.997 -4.304 1.00 94.81 89 ARG A C 1
ATOM 710 O O . ARG A 1 89 ? -4.551 -9.768 -5.189 1.00 94.81 89 ARG A O 1
ATOM 717 N N . PHE A 1 90 ? -4.897 -7.674 -4.447 1.00 95.81 90 PHE A N 1
ATOM 718 C CA . PHE A 1 90 ? -4.428 -6.999 -5.654 1.00 95.81 90 PHE A CA 1
ATOM 719 C C . PHE A 1 90 ? -2.909 -7.142 -5.837 1.00 95.81 90 PHE A C 1
ATOM 721 O O . PHE A 1 90 ? -2.444 -7.433 -6.939 1.00 95.81 90 PHE A O 1
ATOM 728 N N . ALA A 1 91 ? -2.136 -7.048 -4.753 1.00 94.94 91 ALA A N 1
ATOM 729 C CA . ALA A 1 91 ? -0.694 -7.273 -4.758 1.00 94.94 91 ALA A CA 1
ATOM 730 C C . ALA A 1 91 ? -0.337 -8.689 -5.207 1.00 94.94 91 ALA A C 1
ATOM 732 O O . ALA A 1 91 ? 0.475 -8.852 -6.117 1.00 94.94 91 ALA A O 1
ATOM 733 N N . LYS A 1 92 ? -1.013 -9.713 -4.677 1.00 93.62 92 LYS A N 1
ATOM 734 C CA . LYS A 1 92 ? -0.835 -11.100 -5.127 1.00 93.62 92 LYS A CA 1
ATOM 735 C C . LYS A 1 92 ? -1.170 -11.291 -6.606 1.00 93.62 92 LYS A C 1
ATOM 737 O O . LYS A 1 92 ? -0.398 -11.936 -7.314 1.00 93.62 92 LYS A O 1
ATOM 742 N N . ARG A 1 93 ? -2.278 -10.706 -7.087 1.00 94.69 93 ARG A N 1
ATOM 743 C CA . ARG A 1 93 ? -2.701 -10.776 -8.504 1.00 94.69 93 ARG A CA 1
ATOM 744 C C . ARG A 1 93 ? -1.616 -10.257 -9.452 1.00 94.69 93 ARG A C 1
ATOM 746 O O . ARG A 1 93 ? -1.387 -10.862 -10.494 1.00 94.69 93 ARG A O 1
ATOM 753 N N . HIS A 1 94 ? -0.917 -9.191 -9.061 1.00 94.44 94 HIS A N 1
ATOM 754 C CA . HIS A 1 94 ? 0.067 -8.498 -9.904 1.00 94.44 94 HIS A CA 1
ATOM 755 C C . HIS A 1 94 ? 1.524 -8.748 -9.526 1.00 94.44 94 HIS A C 1
ATOM 757 O O . HIS A 1 94 ? 2.412 -8.078 -10.052 1.00 94.44 94 HIS A O 1
ATOM 763 N N . LYS A 1 95 ? 1.789 -9.697 -8.614 1.00 93.81 95 LYS A N 1
ATOM 764 C CA . LYS A 1 95 ? 3.127 -9.925 -8.042 1.00 93.81 95 LYS A CA 1
ATOM 765 C C . LYS A 1 95 ? 3.750 -8.598 -7.579 1.00 93.81 95 LYS A C 1
ATOM 767 O O . LYS A 1 95 ? 4.894 -8.293 -7.901 1.00 93.81 95 LYS A O 1
ATOM 772 N N . GLY A 1 96 ? 2.959 -7.768 -6.909 1.00 93.50 96 GLY A N 1
ATOM 773 C CA . GLY A 1 96 ? 3.356 -6.474 -6.365 1.00 93.50 96 GLY A CA 1
ATOM 774 C C . GLY A 1 96 ? 3.621 -6.529 -4.865 1.00 93.50 96 GLY A C 1
ATOM 775 O O . GLY A 1 96 ? 3.399 -7.549 -4.218 1.00 93.50 96 GLY A O 1
ATOM 776 N N . LEU A 1 97 ? 4.057 -5.399 -4.316 1.00 93.19 97 LEU A N 1
ATOM 777 C CA . LEU A 1 97 ? 4.199 -5.187 -2.879 1.00 93.19 97 LEU A CA 1
ATOM 778 C C . LEU A 1 97 ? 3.115 -4.225 -2.398 1.00 93.19 97 LEU A C 1
ATOM 780 O O . LEU A 1 97 ? 3.131 -3.047 -2.758 1.00 93.19 97 LEU A O 1
ATOM 784 N N . GLY A 1 98 ? 2.184 -4.733 -1.592 1.00 94.12 98 GLY A N 1
ATOM 785 C CA . GLY A 1 98 ? 1.198 -3.914 -0.898 1.00 94.12 98 GLY A CA 1
ATOM 786 C C . GLY A 1 98 ? 1.824 -3.226 0.312 1.00 94.12 98 GLY A C 1
ATOM 787 O O . GLY A 1 98 ? 2.389 -3.894 1.171 1.00 94.12 98 GLY A O 1
ATOM 788 N N . ILE A 1 99 ? 1.719 -1.901 0.397 1.00 93.00 99 ILE A N 1
ATOM 789 C CA . ILE A 1 99 ? 2.177 -1.120 1.549 1.00 93.00 99 ILE A CA 1
ATOM 790 C C . ILE A 1 99 ? 1.013 -0.267 2.054 1.00 93.00 99 ILE A C 1
ATOM 792 O O . ILE A 1 99 ? 0.455 0.549 1.318 1.00 93.00 99 ILE A O 1
ATOM 796 N N . ASN A 1 100 ? 0.664 -0.447 3.327 1.00 90.56 100 ASN A N 1
ATOM 797 C CA . ASN A 1 100 ? -0.230 0.455 4.042 1.00 90.56 100 ASN A CA 1
ATOM 798 C C . ASN A 1 100 ? 0.592 1.562 4.699 1.00 90.56 100 ASN A C 1
ATOM 800 O O . ASN A 1 100 ? 1.378 1.305 5.608 1.00 90.56 100 ASN A O 1
ATOM 804 N N . VAL A 1 101 ? 0.423 2.784 4.210 1.00 87.75 101 VAL A N 1
ATOM 805 C CA . VAL A 1 101 ? 1.103 3.970 4.713 1.00 87.75 101 VAL A CA 1
ATOM 806 C C . VAL A 1 101 ? 0.200 4.640 5.739 1.00 87.75 101 VAL A C 1
ATOM 808 O O . VAL A 1 101 ? -0.916 5.060 5.431 1.00 87.75 101 VAL A O 1
ATOM 811 N N . ILE A 1 102 ? 0.692 4.768 6.965 1.00 80.75 102 ILE A N 1
ATOM 812 C CA . ILE A 1 102 ? 0.040 5.614 7.960 1.00 80.75 102 ILE A CA 1
ATOM 813 C C . ILE A 1 102 ? 0.329 7.062 7.558 1.00 80.75 102 ILE A C 1
ATOM 815 O O . ILE A 1 102 ? 1.483 7.489 7.532 1.00 80.75 102 ILE A O 1
ATOM 819 N N . ILE A 1 103 ? -0.718 7.782 7.179 1.00 74.44 103 ILE A N 1
ATOM 820 C CA . ILE A 1 103 ? -0.685 9.195 6.781 1.00 74.44 103 ILE A CA 1
ATOM 821 C C . ILE A 1 103 ? -1.618 9.980 7.708 1.00 74.44 103 ILE A C 1
ATOM 823 O O . ILE A 1 103 ? -2.373 9.362 8.452 1.00 74.44 103 ILE A O 1
ATOM 827 N N . ASP A 1 104 ? -1.596 11.314 7.654 1.00 62.59 104 ASP A N 1
ATOM 828 C CA . ASP A 1 104 ? -2.539 12.158 8.416 1.00 62.59 104 ASP A CA 1
ATOM 829 C C . ASP A 1 104 ? -2.365 12.009 9.943 1.00 62.59 104 ASP A C 1
ATOM 831 O O . ASP A 1 104 ? -3.269 11.629 10.686 1.00 62.59 104 ASP A O 1
ATOM 835 N N . THR A 1 105 ? -1.127 12.209 10.415 1.00 61.75 105 THR A N 1
ATOM 836 C CA . THR A 1 105 ? -0.773 12.145 11.845 1.00 61.75 105 THR A CA 1
ATOM 837 C C . THR A 1 105 ? -1.114 13.414 12.620 1.00 61.75 105 THR A C 1
ATOM 839 O O . THR A 1 105 ? -0.827 13.487 13.814 1.00 61.75 105 THR A O 1
ATOM 842 N N . ASP A 1 106 ? -1.687 14.423 11.972 1.00 57.31 106 ASP A N 1
ATOM 843 C CA . ASP A 1 106 ? -2.267 15.561 12.663 1.00 57.31 106 ASP A CA 1
ATOM 844 C C . ASP A 1 106 ? -3.487 15.120 13.493 1.00 57.31 106 ASP A C 1
ATOM 846 O O . ASP A 1 106 ? -4.106 14.074 13.297 1.00 57.31 106 ASP A O 1
ATOM 850 N N . THR A 1 107 ? -3.753 15.860 14.564 1.00 55.53 107 THR A N 1
ATOM 851 C CA . THR A 1 107 ? -4.683 15.473 15.629 1.00 55.53 107 THR A CA 1
ATOM 852 C C . THR A 1 107 ? -6.125 15.337 15.128 1.00 55.53 107 THR A C 1
ATOM 854 O O . THR A 1 107 ? -6.884 16.302 15.149 1.00 55.53 107 THR A O 1
ATOM 857 N N . GLY A 1 108 ? -6.529 14.128 14.731 1.00 53.47 108 GLY A N 1
ATOM 858 C CA . GLY A 1 108 ? -7.933 13.777 14.487 1.00 53.47 108 GLY A CA 1
ATOM 859 C C . GLY A 1 108 ? -8.784 13.711 15.768 1.00 53.47 108 GLY A C 1
ATOM 860 O O . GLY A 1 108 ? -8.254 13.652 16.883 1.00 53.47 108 GLY A O 1
ATOM 861 N N . ASP A 1 109 ? -10.111 13.665 15.606 1.00 53.00 109 ASP A N 1
ATOM 862 C CA . ASP A 1 109 ? -11.143 13.659 16.662 1.00 53.00 109 ASP A CA 1
ATOM 863 C C . ASP A 1 109 ? -11.118 12.386 17.536 1.00 53.00 109 ASP A C 1
ATOM 865 O O . ASP A 1 109 ? -11.954 11.506 17.385 1.00 53.00 109 ASP A O 1
ATOM 869 N N . GLY A 1 110 ? -10.115 12.231 18.408 1.00 55.75 110 GLY A N 1
ATOM 870 C CA . GLY A 1 110 ? -10.104 11.328 19.579 1.00 55.75 110 GLY A CA 1
ATOM 871 C C . GLY A 1 110 ? -10.402 9.830 19.379 1.00 55.75 110 GLY A C 1
ATOM 872 O O . GLY A 1 110 ? -10.540 9.107 20.360 1.00 55.75 110 GLY A O 1
ATOM 873 N N . GLY A 1 111 ? -10.521 9.332 18.147 1.00 60.16 111 GLY A N 1
ATOM 874 C CA . GLY A 1 111 ? -11.108 8.014 17.914 1.00 60.16 111 GLY A CA 1
ATOM 875 C C . GLY A 1 111 ? -12.615 7.986 18.177 1.00 60.16 111 GLY A C 1
ATOM 876 O O . GLY A 1 111 ? -13.128 6.964 18.627 1.00 60.16 111 GLY A O 1
ATOM 877 N N . HIS A 1 112 ? -13.313 9.093 17.908 1.00 67.06 112 HIS A N 1
ATOM 878 C CA . HIS A 1 112 ? -14.764 9.145 17.871 1.00 67.06 112 HIS A CA 1
ATOM 879 C C . HIS A 1 112 ? -15.277 8.359 16.662 1.00 67.06 112 HIS A C 1
ATOM 881 O O . HIS A 1 112 ? -14.898 8.609 15.518 1.00 67.06 112 HIS A O 1
ATOM 887 N N . PHE A 1 113 ? -16.158 7.399 16.907 1.00 69.88 113 PHE A N 1
ATOM 888 C CA . PHE A 1 113 ? -16.833 6.651 15.855 1.00 69.88 113 PHE A CA 1
ATOM 889 C C . PHE A 1 113 ? -18.312 6.527 16.180 1.00 69.88 113 PHE A C 1
ATOM 891 O O . PHE A 1 113 ? -18.724 6.449 17.342 1.00 69.88 113 PHE A O 1
ATOM 898 N N . TYR A 1 114 ? -19.106 6.508 15.118 1.00 79.44 114 TYR A N 1
ATOM 899 C CA . TYR A 1 114 ? -20.538 6.311 15.206 1.00 79.44 114 TYR A CA 1
ATOM 900 C C . TYR A 1 114 ? -20.873 4.844 14.976 1.00 79.44 114 TYR A C 1
ATOM 902 O O . TYR A 1 114 ? -20.256 4.176 14.144 1.00 79.44 114 TYR A O 1
ATOM 910 N N . PHE A 1 115 ? -21.868 4.343 15.693 1.00 81.31 115 PHE A N 1
ATOM 911 C CA . PHE A 1 115 ? -22.382 2.992 15.508 1.00 81.31 115 PHE A CA 1
ATOM 912 C C . PHE A 1 115 ? -23.908 2.993 15.614 1.00 81.31 115 PHE A C 1
ATOM 914 O O . PHE A 1 115 ? -24.470 3.766 16.392 1.00 81.31 115 PHE A O 1
ATOM 921 N N . PRO A 1 116 ? -24.611 2.153 14.837 1.00 87.94 116 PRO A N 1
ATOM 922 C CA . PRO A 1 116 ? -26.046 1.997 15.000 1.00 87.94 116 PRO A CA 1
ATOM 923 C C . PRO A 1 116 ? -26.330 1.352 16.359 1.00 87.94 116 PRO A C 1
ATOM 925 O O . PRO A 1 116 ? -25.742 0.328 16.709 1.00 87.94 116 PRO A O 1
ATOM 928 N N . GLN A 1 117 ? -27.240 1.943 17.121 1.00 93.50 117 GLN A N 1
ATOM 929 C CA . GLN A 1 117 ? -27.704 1.417 18.395 1.00 93.50 117 GLN A CA 1
ATOM 930 C C . GLN A 1 117 ? -29.186 1.069 18.277 1.00 93.50 117 GLN A C 1
ATOM 932 O O . GLN A 1 117 ? -29.974 1.855 17.759 1.00 93.50 117 GLN A O 1
ATOM 937 N N . TYR A 1 118 ? -29.563 -0.119 18.745 1.00 92.88 118 TYR A N 1
ATOM 938 C CA . TYR A 1 118 ? -30.954 -0.554 18.780 1.00 92.88 118 TYR A CA 1
ATOM 939 C C . TYR A 1 118 ? -31.410 -0.702 20.228 1.00 92.88 118 TYR A C 1
ATOM 941 O O . TYR A 1 118 ? -30.949 -1.595 20.939 1.00 92.88 118 TYR A O 1
ATOM 949 N N . THR A 1 119 ? -32.320 0.172 20.656 1.00 91.25 119 THR A N 1
ATOM 950 C CA . THR A 1 119 ? -32.843 0.201 22.028 1.00 91.25 119 THR A CA 1
ATOM 951 C C . THR A 1 119 ? -34.353 0.406 21.981 1.00 91.25 119 THR A C 1
ATOM 953 O O . THR A 1 119 ? -34.834 1.304 21.297 1.00 91.25 119 THR A O 1
ATOM 956 N N . ASN A 1 120 ? -35.119 -0.420 22.701 1.00 92.25 120 ASN A N 1
ATOM 957 C CA . ASN A 1 120 ? -36.584 -0.319 22.801 1.00 92.25 120 ASN A CA 1
ATOM 958 C C . ASN A 1 120 ? -37.319 -0.213 21.448 1.00 92.25 120 ASN A C 1
ATOM 960 O O . ASN A 1 120 ? -38.289 0.529 21.317 1.00 92.25 120 ASN A O 1
ATOM 964 N N . GLY A 1 121 ? -36.861 -0.942 20.427 1.00 93.50 121 GLY A N 1
ATOM 965 C CA . GLY A 1 121 ? -37.507 -0.926 19.110 1.00 93.50 121 GLY A CA 1
ATOM 966 C C . GLY A 1 121 ? -37.112 0.242 18.205 1.00 93.50 121 GLY A C 1
ATOM 967 O O . GLY A 1 121 ? -37.623 0.335 17.093 1.00 93.50 121 GLY A O 1
ATOM 968 N N . GLN A 1 122 ? -36.216 1.126 18.647 1.00 91.00 122 GLN A N 1
ATOM 969 C CA . GLN A 1 122 ? -35.761 2.279 17.876 1.00 91.00 122 GLN A CA 1
ATOM 970 C C . GLN A 1 122 ? -34.285 2.145 17.502 1.00 91.00 122 GLN A C 1
ATOM 972 O O . GLN A 1 122 ? -33.461 1.731 18.320 1.00 91.00 122 GLN A O 1
ATOM 977 N N . ILE A 1 123 ? -33.963 2.511 16.258 1.00 93.62 123 ILE A N 1
ATOM 978 C CA . ILE A 1 123 ? -32.585 2.666 15.786 1.00 93.62 123 ILE A CA 1
ATOM 979 C C . ILE A 1 123 ? -32.167 4.115 16.038 1.00 93.62 123 ILE A C 1
ATOM 981 O O . ILE A 1 123 ? -32.820 5.042 15.559 1.00 93.62 123 ILE A O 1
ATOM 985 N N . SER A 1 124 ? -31.071 4.305 16.762 1.00 93.12 124 SER A N 1
ATOM 986 C CA . SER A 1 124 ? -30.419 5.596 16.969 1.00 93.12 124 SER A CA 1
ATOM 987 C C . SER A 1 124 ? -28.940 5.523 16.591 1.00 93.12 124 SER A C 1
ATOM 989 O O . SER A 1 124 ? -28.369 4.443 16.421 1.00 93.12 124 SER A O 1
ATOM 991 N N . LEU A 1 125 ? -28.310 6.687 16.433 1.00 89.94 125 LEU A N 1
ATOM 992 C CA . LEU A 1 125 ? -26.868 6.784 16.244 1.00 89.94 125 LEU A CA 1
ATOM 993 C C . LEU A 1 125 ? -26.197 6.887 17.618 1.00 89.94 125 LEU A C 1
ATOM 995 O O . LEU A 1 125 ? -26.389 7.872 18.328 1.00 89.94 125 LEU A O 1
ATOM 999 N N . GLY A 1 126 ? -25.436 5.865 17.995 1.00 86.62 126 GLY A N 1
ATOM 1000 C CA . GLY A 1 126 ? -24.531 5.909 19.137 1.00 86.62 126 GLY A CA 1
ATOM 1001 C C . GLY A 1 126 ? -23.182 6.505 18.738 1.00 86.62 126 GLY A C 1
ATOM 1002 O O . GLY A 1 126 ? -22.784 6.437 17.574 1.00 86.62 126 GLY A O 1
ATOM 1003 N N . GLN A 1 127 ? -22.471 7.075 19.708 1.00 84.62 127 GLN A N 1
ATOM 1004 C CA . GLN A 1 127 ? -21.104 7.563 19.542 1.00 84.62 127 GLN A CA 1
ATOM 1005 C C . GLN A 1 127 ? -20.250 7.063 20.708 1.00 84.62 127 GLN A C 1
ATOM 1007 O O . GLN A 1 127 ? -20.690 7.077 21.857 1.00 84.62 127 GLN A O 1
ATOM 1012 N N . ALA A 1 128 ? -19.028 6.628 20.417 1.00 77.00 128 ALA A N 1
ATOM 1013 C CA . ALA A 1 128 ? -18.023 6.292 21.422 1.00 77.00 128 ALA A CA 1
ATOM 1014 C C . ALA A 1 128 ? -16.666 6.863 21.011 1.00 77.00 128 ALA A C 1
ATOM 1016 O O . ALA A 1 128 ? -16.449 7.154 19.838 1.00 77.00 128 ALA A O 1
ATOM 1017 N N . SER A 1 129 ? -15.778 7.027 21.991 1.00 71.94 129 SER A N 1
ATOM 1018 C CA . SER A 1 129 ? -14.405 7.492 21.806 1.00 71.94 129 SER A CA 1
ATOM 1019 C C . SER A 1 129 ? -13.447 6.602 22.586 1.00 71.94 129 SER A C 1
ATOM 1021 O O . SER A 1 129 ? -13.761 6.188 23.704 1.00 71.94 129 SER A O 1
ATOM 1023 N N . PHE A 1 130 ? -12.298 6.293 21.987 1.00 60.91 130 PHE A N 1
ATOM 1024 C CA . PHE A 1 130 ? -11.261 5.466 22.609 1.00 60.91 130 PHE A CA 1
ATOM 1025 C C . PHE A 1 130 ? -10.123 6.286 23.233 1.00 60.91 130 PHE A C 1
ATOM 1027 O O . PHE A 1 130 ? -9.328 5.718 23.980 1.00 60.91 130 PHE A O 1
ATOM 1034 N N . ALA A 1 131 ? -10.036 7.595 22.967 1.00 58.41 131 ALA A N 1
ATOM 1035 C CA . ALA A 1 131 ? -8.988 8.452 23.513 1.00 58.41 131 ALA A CA 1
ATOM 1036 C C . ALA A 1 131 ? -9.557 9.659 24.270 1.00 58.41 131 ALA A C 1
ATOM 1038 O O . ALA A 1 131 ? -10.585 10.232 23.910 1.00 58.41 131 ALA A O 1
ATOM 1039 N N . ALA A 1 132 ? -8.838 10.086 25.311 1.00 55.53 132 ALA A N 1
ATOM 1040 C CA . ALA A 1 132 ? -9.041 11.415 25.874 1.00 55.53 132 ALA A CA 1
ATOM 1041 C C . ALA A 1 132 ? -8.685 12.480 24.811 1.00 55.53 132 ALA A C 1
ATOM 1043 O O . ALA A 1 132 ? -7.756 12.258 24.023 1.00 55.53 132 ALA A O 1
ATOM 1044 N N . PRO A 1 133 ? -9.373 13.638 24.781 1.00 48.81 133 PRO A N 1
ATOM 1045 C CA . PRO A 1 133 ? -9.021 14.732 23.880 1.00 48.81 133 PRO A CA 1
ATOM 1046 C C . PRO A 1 133 ? -7.527 15.072 23.996 1.00 48.81 133 PRO A C 1
ATOM 1048 O O . PRO A 1 133 ? -7.037 15.341 25.090 1.00 48.81 133 PRO A O 1
ATOM 1051 N N . GLY A 1 134 ? -6.797 15.034 22.877 1.00 46.09 134 GLY A N 1
ATOM 1052 C CA . GLY A 1 134 ? -5.377 15.410 22.827 1.00 46.09 134 GLY A CA 1
ATOM 1053 C C . GLY A 1 134 ? -4.352 14.335 23.220 1.00 46.09 134 GLY A C 1
ATOM 1054 O O . GLY A 1 134 ? -3.168 14.647 23.251 1.00 46.09 134 GLY A O 1
ATOM 1055 N N . ALA A 1 135 ? -4.742 13.083 23.484 1.00 47.03 135 ALA A N 1
ATOM 1056 C CA . ALA A 1 135 ? -3.759 12.017 23.701 1.00 47.03 135 ALA A CA 1
ATOM 1057 C C . ALA A 1 135 ? -3.093 11.594 22.373 1.00 47.03 135 ALA A C 1
ATOM 1059 O O . ALA A 1 135 ? -3.776 11.214 21.416 1.00 47.03 135 ALA A O 1
ATOM 1060 N N . GLU A 1 136 ? -1.761 11.658 22.308 1.00 44.31 136 GLU A N 1
ATOM 1061 C CA . GLU A 1 136 ? -0.961 11.001 21.272 1.00 44.31 136 GLU A CA 1
ATOM 1062 C C . GLU A 1 136 ? -0.678 9.560 21.705 1.00 44.31 136 GLU A C 1
ATOM 1064 O O . GLU A 1 136 ? -0.102 9.320 22.762 1.00 44.31 136 GLU A O 1
ATOM 1069 N N . THR A 1 137 ? -1.101 8.582 20.905 1.00 45.81 137 THR A N 1
ATOM 1070 C CA . THR A 1 137 ? -0.857 7.154 21.176 1.00 45.81 137 THR A CA 1
ATOM 1071 C C . THR A 1 137 ? 0.370 6.609 20.443 1.00 45.81 137 THR A C 1
ATOM 1073 O O . THR A 1 137 ? 0.636 5.413 20.512 1.00 45.81 137 THR A O 1
ATOM 1076 N N . TYR A 1 138 ? 1.139 7.462 19.759 1.00 44.03 138 TYR A N 1
ATOM 1077 C CA . TYR A 1 138 ? 2.393 7.079 19.106 1.00 44.03 138 TYR A CA 1
ATOM 1078 C C . TYR A 1 138 ? 3.584 7.365 20.020 1.00 44.03 138 TYR A C 1
ATOM 1080 O O . TYR A 1 138 ? 4.387 8.257 19.779 1.00 44.03 138 TYR A O 1
ATOM 1088 N N . GLY A 1 139 ? 3.690 6.576 21.086 1.00 39.69 139 GLY A N 1
ATOM 1089 C CA . GLY A 1 139 ? 4.948 6.363 21.789 1.00 39.69 139 GLY A CA 1
ATOM 1090 C C . GLY A 1 139 ? 5.495 5.005 21.376 1.00 39.69 139 GLY A C 1
ATOM 1091 O O . GLY A 1 139 ? 5.172 4.006 22.012 1.00 39.69 139 GLY A O 1
ATOM 1092 N N . ALA A 1 140 ? 6.284 4.951 20.301 1.00 32.06 140 ALA A N 1
ATOM 1093 C CA . ALA A 1 140 ? 7.240 3.858 20.178 1.00 32.06 140 ALA A CA 1
ATOM 1094 C C . ALA A 1 140 ? 8.246 4.054 21.323 1.00 32.06 140 ALA A C 1
ATOM 1096 O O . ALA A 1 140 ? 8.904 5.095 21.383 1.00 32.06 140 ALA A O 1
ATOM 1097 N N . GLN A 1 141 ? 8.248 3.127 22.283 1.00 34.94 141 GLN A N 1
ATOM 1098 C CA . GLN A 1 141 ? 9.319 3.019 23.275 1.00 34.94 141 GLN A CA 1
ATOM 1099 C C . GLN A 1 141 ? 10.597 2.522 22.610 1.00 34.94 141 GLN A C 1
ATOM 1101 O O . GLN A 1 141 ? 10.479 1.662 21.708 1.00 34.94 141 GLN A O 1
#

Foldseek 3Di:
DPDPDDDDVVDLVCVVVVVVVVVVVLVVCPVCVVVVVVVVVVVQVVQVVVVCVVPVDDDDDFPWAEDEDEDEDADDDVVVVVVQVSQVVVCVVGVHDYGYDHDDPPDDDQQKDWDWDADPNDTDIDIDGDGDRPDDPPDPD